Protein AF-A0A172QY26-F1 (afdb_monomer)

Structure (mmCIF, N/CA/C/O backbone):
data_AF-A0A172QY26-F1
#
_entry.id   AF-A0A172QY26-F1
#
loop_
_atom_site.group_PDB
_atom_site.id
_atom_site.type_symbol
_atom_site.label_atom_id
_atom_site.label_alt_id
_atom_site.label_comp_id
_atom_site.label_asym_id
_atom_site.label_entity_id
_atom_site.label_seq_id
_atom_site.pdbx_PDB_ins_code
_atom_site.Cartn_x
_atom_site.Cartn_y
_atom_site.Cartn_z
_atom_site.occupancy
_atom_site.B_iso_or_equiv
_atom_site.auth_seq_id
_atom_site.auth_comp_id
_atom_site.auth_asym_id
_atom_site.auth_atom_id
_atom_site.pdbx_PDB_model_num
ATOM 1 N N . MET A 1 1 ? -20.718 -3.310 -0.312 1.00 76.62 1 MET A N 1
ATOM 2 C CA . MET A 1 1 ? -19.271 -3.472 -0.560 1.00 76.62 1 MET A CA 1
ATOM 3 C C . MET A 1 1 ? -18.702 -4.227 0.628 1.00 76.62 1 MET A C 1
ATOM 5 O O . MET A 1 1 ? -19.156 -3.950 1.731 1.00 76.62 1 MET A O 1
ATOM 9 N N . LYS A 1 2 ? -17.827 -5.218 0.421 1.00 85.50 2 LYS A N 1
ATOM 10 C CA . LYS A 1 2 ? -17.086 -5.812 1.544 1.00 85.50 2 LYS A CA 1
ATOM 11 C C . LYS A 1 2 ? -15.974 -4.839 1.953 1.00 85.50 2 LYS A C 1
ATOM 13 O O . LYS A 1 2 ? -15.389 -4.267 1.032 1.00 85.50 2 LYS A O 1
ATOM 18 N N . PRO A 1 3 ? -15.716 -4.630 3.253 1.00 93.56 3 PRO A N 1
ATOM 19 C CA . PRO A 1 3 ? -14.639 -3.758 3.699 1.00 93.56 3 PRO A CA 1
ATOM 20 C C . PRO A 1 3 ? -13.278 -4.293 3.249 1.00 93.56 3 PRO A C 1
ATOM 22 O O . PRO A 1 3 ? -13.117 -5.500 3.047 1.00 93.56 3 PRO A O 1
ATOM 25 N N . ILE A 1 4 ? -12.285 -3.414 3.119 1.00 95.31 4 ILE A N 1
ATOM 26 C CA . ILE A 1 4 ? -10.921 -3.812 2.735 1.00 95.31 4 ILE A CA 1
ATOM 27 C C . ILE A 1 4 ? -10.329 -4.862 3.682 1.00 95.31 4 ILE A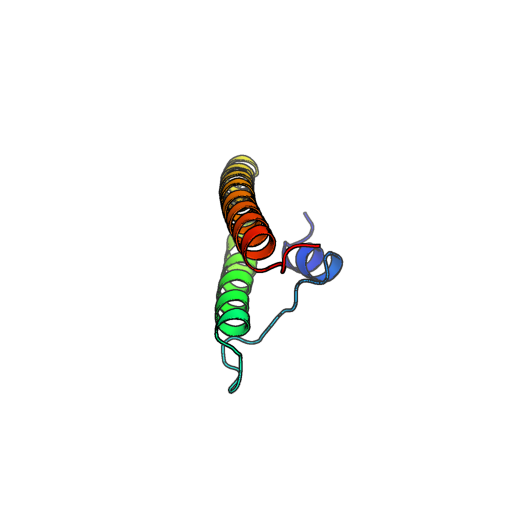 C 1
ATOM 29 O O . ILE A 1 4 ? -9.614 -5.757 3.236 1.00 95.31 4 ILE A O 1
ATOM 33 N N . GLU A 1 5 ? -10.688 -4.811 4.965 1.00 94.94 5 GLU A N 1
ATOM 34 C CA . GLU A 1 5 ? -10.250 -5.765 5.985 1.00 94.94 5 GLU A CA 1
ATOM 35 C C . GLU A 1 5 ? -10.594 -7.218 5.614 1.00 94.94 5 GLU A C 1
ATOM 37 O O . GLU A 1 5 ? -9.726 -8.091 5.687 1.00 94.94 5 GLU A O 1
ATOM 42 N N . ASP A 1 6 ? -11.800 -7.473 5.089 1.00 95.19 6 ASP A N 1
ATOM 43 C CA . ASP A 1 6 ? -12.209 -8.808 4.628 1.00 95.19 6 ASP A CA 1
ATOM 44 C C . ASP A 1 6 ? -11.288 -9.325 3.513 1.00 95.19 6 ASP A C 1
ATOM 46 O O . ASP A 1 6 ? -10.958 -10.513 3.455 1.00 95.19 6 ASP A O 1
ATOM 50 N N . PHE A 1 7 ? -10.869 -8.439 2.604 1.00 95.06 7 PHE A N 1
ATOM 51 C CA . PHE A 1 7 ? -9.962 -8.798 1.517 1.00 95.06 7 PHE A CA 1
ATOM 52 C C . PHE A 1 7 ? -8.543 -9.044 2.022 1.00 95.06 7 PHE A C 1
ATOM 54 O O . PHE A 1 7 ? -7.910 -9.994 1.559 1.00 95.06 7 PHE A O 1
ATOM 61 N N . LEU A 1 8 ? -8.053 -8.243 2.970 1.00 94.81 8 LEU A N 1
ATOM 62 C CA . LEU A 1 8 ? -6.738 -8.431 3.587 1.00 94.81 8 LEU A CA 1
ATOM 63 C C . LEU A 1 8 ? -6.646 -9.798 4.272 1.00 94.81 8 LEU A C 1
ATOM 65 O O . LEU A 1 8 ? -5.710 -10.559 4.008 1.00 94.81 8 LEU A O 1
ATOM 69 N N . VAL A 1 9 ? -7.664 -10.155 5.060 1.00 94.19 9 VAL A N 1
ATOM 70 C CA . VAL A 1 9 ? -7.762 -11.468 5.711 1.00 94.19 9 VAL A CA 1
ATOM 71 C C . VAL A 1 9 ? -7.830 -12.590 4.673 1.00 94.19 9 VAL A C 1
ATOM 73 O O . VAL A 1 9 ? -7.083 -13.566 4.770 1.00 94.19 9 VAL A O 1
ATOM 76 N N . ALA A 1 10 ? -8.663 -12.447 3.636 1.00 95.56 10 ALA A N 1
ATOM 77 C CA . ALA A 1 10 ? -8.786 -13.450 2.576 1.00 95.56 10 ALA A CA 1
ATOM 78 C C . ALA A 1 10 ? -7.467 -13.691 1.814 1.00 95.56 10 ALA A C 1
ATOM 80 O O . ALA A 1 10 ? -7.186 -14.821 1.411 1.00 95.56 10 ALA A O 1
ATOM 81 N N . HIS A 1 11 ? -6.635 -12.655 1.660 1.00 93.44 11 HIS A N 1
ATOM 82 C CA . HIS A 1 11 ? -5.317 -12.739 1.022 1.00 93.44 11 HIS A CA 1
ATOM 83 C C . HIS A 1 11 ? -4.180 -13.035 2.010 1.00 93.44 11 HIS A C 1
ATOM 85 O O . HIS A 1 11 ? -3.011 -12.986 1.630 1.00 93.44 11 HIS A O 1
ATOM 91 N N . LYS A 1 12 ? -4.506 -13.401 3.259 1.00 93.94 12 LYS A N 1
ATOM 92 C CA . LYS A 1 12 ? -3.545 -13.766 4.311 1.00 93.94 12 LYS A CA 1
ATOM 93 C C . LYS A 1 12 ? -2.538 -12.655 4.631 1.00 93.94 12 LYS A C 1
ATOM 95 O O . LYS A 1 12 ? -1.418 -12.945 5.059 1.00 93.94 12 LYS A O 1
ATOM 100 N N . VAL A 1 13 ? -2.928 -11.393 4.449 1.00 93.44 13 VAL A N 1
ATOM 101 C CA . VAL A 1 13 ? -2.134 -10.257 4.922 1.00 93.44 13 VAL A CA 1
ATOM 102 C C . VAL A 1 13 ? -2.137 -10.296 6.445 1.00 93.44 13 VAL A C 1
ATOM 104 O O . VAL A 1 13 ? -3.193 -10.329 7.075 1.00 93.44 13 VAL A O 1
ATOM 107 N N . ARG A 1 14 ? -0.946 -10.338 7.048 1.00 91.00 14 ARG A N 1
ATOM 108 C CA . ARG A 1 14 ? -0.819 -10.308 8.508 1.00 91.00 14 ARG A CA 1
ATOM 109 C C . ARG A 1 14 ? -1.221 -8.930 9.025 1.00 91.00 14 ARG A C 1
ATOM 111 O O . ARG A 1 14 ? -0.698 -7.922 8.550 1.00 91.00 14 ARG A O 1
ATOM 118 N N . LEU A 1 15 ? -2.122 -8.926 10.003 1.00 89.38 15 LEU A N 1
ATOM 119 C CA . LEU A 1 15 ? -2.542 -7.742 10.741 1.00 89.38 15 LEU A CA 1
ATOM 120 C C . LEU A 1 15 ? -1.704 -7.680 12.021 1.00 89.38 15 LEU A C 1
ATOM 122 O O . LEU A 1 15 ? -1.950 -8.429 12.966 1.00 89.38 15 LEU A O 1
ATOM 126 N N . PHE A 1 16 ? -0.660 -6.858 12.006 1.00 90.81 16 PHE A N 1
ATOM 127 C CA . PHE A 1 16 ? 0.139 -6.572 13.193 1.00 90.81 16 PHE A CA 1
ATOM 128 C C . PHE A 1 16 ? -0.490 -5.403 13.950 1.00 90.81 16 PHE A C 1
ATOM 130 O O . PHE A 1 16 ? -1.017 -4.482 13.328 1.00 90.81 16 PHE A O 1
ATOM 137 N N . ASP A 1 17 ? -0.420 -5.435 15.278 1.00 89.62 17 ASP A N 1
ATOM 138 C CA . ASP A 1 17 ? -0.735 -4.265 16.094 1.00 89.62 17 ASP A CA 1
ATOM 139 C C . ASP A 1 17 ? 0.486 -3.327 16.086 1.00 89.62 17 ASP A C 1
ATOM 141 O O . ASP A 1 17 ? 1.541 -3.740 16.576 1.00 89.62 17 ASP A O 1
ATOM 145 N N . PRO A 1 18 ? 0.381 -2.095 15.550 1.00 86.75 18 PRO A N 1
ATOM 146 C CA . PRO A 1 18 ? 1.504 -1.157 15.489 1.00 86.75 18 PRO A CA 1
ATOM 147 C C . PRO A 1 18 ? 2.031 -0.752 16.875 1.00 86.75 18 PRO A C 1
ATOM 149 O O . PRO A 1 18 ? 3.160 -0.288 16.990 1.00 86.75 18 PRO A O 1
ATOM 152 N N . ALA A 1 19 ? 1.261 -0.949 17.951 1.00 88.75 19 ALA A N 1
ATOM 153 C CA . ALA A 1 19 ? 1.727 -0.714 19.317 1.00 88.75 19 ALA A CA 1
ATOM 154 C C . ALA A 1 19 ? 2.511 -1.902 19.913 1.00 88.75 19 ALA A C 1
ATOM 156 O O . ALA A 1 19 ? 3.021 -1.805 21.035 1.00 88.75 19 ALA A O 1
ATOM 157 N N . SER A 1 20 ? 2.610 -3.033 19.206 1.00 90.88 20 SER A N 1
ATOM 158 C CA . SER A 1 20 ? 3.291 -4.225 19.715 1.00 90.88 20 SER A CA 1
ATOM 159 C C . SER A 1 20 ? 4.800 -4.022 19.826 1.00 90.88 20 SER A C 1
ATOM 161 O O . SER A 1 20 ? 5.504 -3.772 18.850 1.00 90.88 20 SER A O 1
ATOM 163 N N . ALA A 1 21 ? 5.331 -4.223 21.033 1.00 85.75 21 ALA A N 1
ATOM 164 C CA . ALA A 1 21 ? 6.770 -4.260 21.248 1.00 85.75 21 ALA A CA 1
ATOM 165 C C . ALA A 1 21 ? 7.381 -5.504 20.576 1.00 85.75 21 ALA A C 1
ATOM 167 O O . ALA A 1 21 ? 6.920 -6.624 20.795 1.00 85.75 21 ALA A O 1
ATOM 168 N N . GLY A 1 22 ? 8.454 -5.314 19.803 1.00 90.94 22 GLY A N 1
ATOM 169 C CA . GLY A 1 22 ? 9.225 -6.412 19.208 1.00 90.94 22 GLY A CA 1
ATOM 170 C C . GLY A 1 22 ? 8.928 -6.721 17.740 1.00 90.94 22 GLY A C 1
ATOM 171 O O . GLY A 1 22 ? 9.441 -7.721 17.242 1.00 90.94 22 GLY A O 1
ATOM 172 N N . LEU A 1 23 ? 8.155 -5.882 17.043 1.00 93.00 23 LEU A N 1
ATOM 173 C CA . LEU A 1 23 ? 8.059 -5.956 15.584 1.00 93.00 23 LEU A CA 1
ATOM 174 C C . LEU A 1 23 ? 9.430 -5.697 14.945 1.00 93.00 23 LEU A C 1
ATOM 176 O O . LEU A 1 23 ? 10.168 -4.794 15.349 1.00 93.00 23 LEU A O 1
ATOM 180 N N . SER A 1 24 ? 9.777 -6.480 13.924 1.00 94.69 24 SER A N 1
ATOM 181 C CA . SER A 1 24 ? 1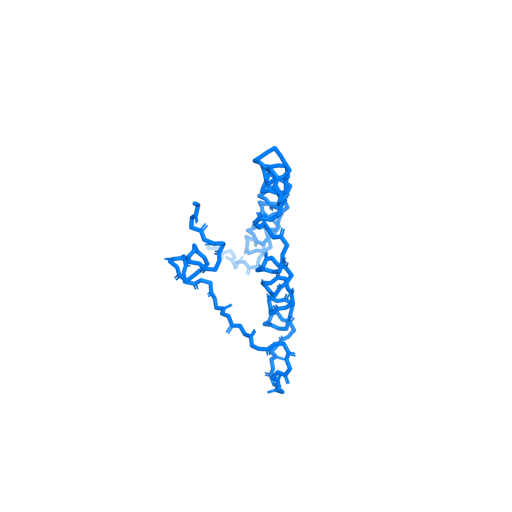0.865 -6.103 13.022 1.00 94.69 24 SER A CA 1
ATOM 182 C C . SER A 1 24 ? 10.488 -4.843 12.238 1.00 94.69 24 SER A C 1
ATOM 184 O O . SER A 1 24 ? 9.310 -4.535 12.072 1.00 94.69 24 SER A O 1
ATOM 186 N N . GLY A 1 25 ? 11.473 -4.129 11.683 1.00 93.44 25 GLY A N 1
ATOM 187 C CA . GLY A 1 25 ? 11.196 -2.901 10.923 1.00 93.44 25 GLY A CA 1
ATOM 188 C C . GLY A 1 25 ? 10.248 -3.102 9.730 1.00 93.44 25 GLY A C 1
ATOM 189 O O . GLY A 1 25 ? 9.499 -2.196 9.383 1.00 93.44 25 GLY A O 1
ATOM 190 N N . GLY A 1 26 ? 10.235 -4.295 9.121 1.00 93.62 26 GLY A N 1
ATOM 191 C CA . GLY A 1 26 ? 9.279 -4.630 8.061 1.00 93.62 26 GLY A CA 1
ATOM 192 C C . GLY A 1 26 ? 7.866 -4.898 8.585 1.00 93.62 26 GLY A C 1
ATOM 193 O O . GLY A 1 26 ? 6.892 -4.502 7.950 1.00 93.62 26 GLY A O 1
ATOM 194 N N . GLU A 1 27 ? 7.745 -5.540 9.748 1.00 95.81 27 GLU A N 1
ATOM 195 C CA . GLU A 1 27 ? 6.449 -5.805 10.383 1.00 95.81 27 GLU A CA 1
ATOM 196 C C . GLU A 1 27 ? 5.814 -4.518 10.918 1.00 95.81 27 GLU A C 1
ATOM 198 O O . GLU A 1 27 ? 4.619 -4.318 10.724 1.00 95.81 27 GLU A O 1
ATOM 203 N N . ASP A 1 28 ? 6.616 -3.625 11.504 1.00 95.94 28 ASP A N 1
ATOM 204 C CA . ASP A 1 28 ? 6.210 -2.284 11.941 1.00 95.94 28 ASP A CA 1
ATOM 205 C C . ASP A 1 28 ? 5.685 -1.440 10.767 1.00 95.94 28 ASP A C 1
ATOM 207 O O . ASP A 1 28 ? 4.555 -0.946 10.788 1.00 95.94 28 ASP A O 1
ATOM 211 N N . ALA A 1 29 ? 6.447 -1.379 9.668 1.00 94.81 29 ALA A N 1
ATOM 212 C CA . ALA A 1 29 ? 6.017 -0.684 8.458 1.00 94.81 29 ALA A CA 1
ATOM 213 C C . ALA A 1 29 ? 4.718 -1.275 7.879 1.00 94.81 29 ALA A C 1
ATOM 215 O O . ALA A 1 29 ? 3.813 -0.533 7.486 1.00 94.81 29 ALA A O 1
ATOM 216 N N . GLN A 1 30 ? 4.595 -2.607 7.845 1.00 95.06 30 GLN A N 1
ATOM 217 C CA . G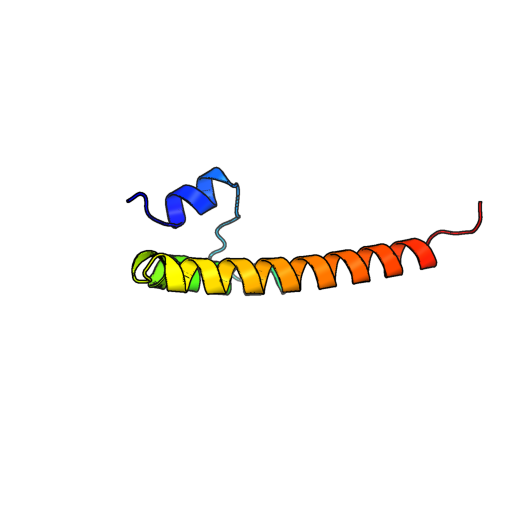LN A 1 30 ? 3.377 -3.269 7.382 1.00 95.06 30 GLN A CA 1
ATOM 218 C C . GLN A 1 30 ? 2.181 -2.956 8.292 1.00 95.06 30 GLN A C 1
ATOM 220 O O . GLN A 1 30 ? 1.095 -2.704 7.768 1.00 95.06 30 GLN A O 1
ATOM 225 N N . ALA A 1 31 ? 2.367 -2.940 9.616 1.00 95.75 31 ALA A N 1
ATOM 226 C CA . ALA A 1 31 ? 1.323 -2.608 10.586 1.00 95.75 31 ALA A CA 1
ATOM 227 C C . ALA A 1 31 ? 0.709 -1.233 10.287 1.00 95.75 31 ALA A C 1
ATOM 229 O O . ALA A 1 31 ? -0.502 -1.120 10.100 1.00 95.75 31 ALA A O 1
ATOM 230 N N . HIS A 1 32 ? 1.552 -0.208 10.134 1.00 95.81 32 HIS A N 1
ATOM 231 C CA . HIS A 1 32 ? 1.108 1.161 9.865 1.00 95.81 32 HIS A CA 1
ATOM 232 C C . HIS A 1 32 ? 0.438 1.338 8.496 1.00 95.81 32 HIS A C 1
ATOM 234 O O . HIS A 1 32 ? -0.555 2.065 8.373 1.00 95.81 32 HIS A O 1
ATOM 240 N N . ILE A 1 33 ? 0.946 0.671 7.453 1.00 95.19 33 ILE A N 1
ATOM 241 C CA . ILE A 1 33 ? 0.327 0.712 6.120 1.00 95.19 33 ILE A CA 1
ATOM 242 C C . ILE A 1 33 ? -1.057 0.061 6.159 1.00 95.19 33 ILE A C 1
ATOM 244 O O . ILE A 1 33 ? -2.017 0.627 5.635 1.00 95.19 33 ILE A O 1
ATOM 248 N N . VAL A 1 34 ? -1.172 -1.111 6.786 1.00 95.38 34 VAL A N 1
ATOM 249 C CA . VAL A 1 34 ? -2.435 -1.847 6.898 1.00 95.38 34 VAL A CA 1
ATOM 250 C C . VAL A 1 34 ? -3.453 -1.077 7.737 1.00 95.38 34 VAL A C 1
ATOM 252 O O . VAL A 1 34 ? -4.598 -0.947 7.310 1.00 9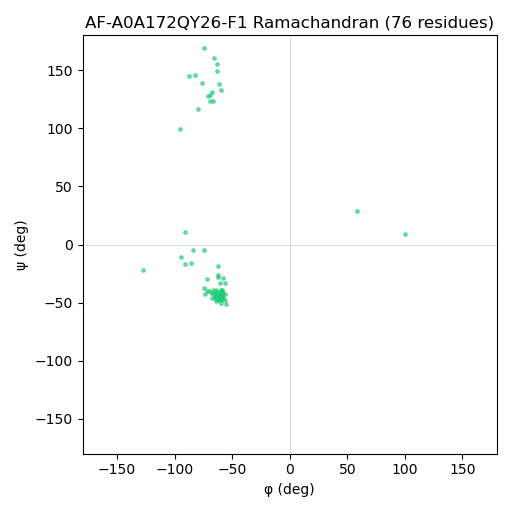5.38 34 VAL A O 1
ATOM 255 N N . GLU A 1 35 ? -3.043 -0.509 8.872 1.00 95.50 35 GLU A N 1
ATOM 256 C CA . GLU A 1 35 ? -3.893 0.347 9.710 1.00 95.50 35 GLU A CA 1
ATOM 257 C C . GLU A 1 35 ? -4.451 1.532 8.908 1.00 95.50 35 GLU A C 1
ATOM 259 O O . GLU A 1 35 ? -5.660 1.779 8.890 1.00 95.50 35 GLU A O 1
ATOM 264 N N . THR A 1 36 ? -3.583 2.225 8.166 1.00 95.94 36 THR A N 1
ATOM 265 C CA . THR A 1 36 ? -3.987 3.344 7.306 1.00 95.94 36 THR A CA 1
ATOM 266 C C . THR A 1 36 ? -4.947 2.883 6.208 1.00 95.94 36 THR A C 1
ATOM 268 O O . THR A 1 36 ? -5.945 3.549 5.925 1.00 95.94 36 THR A O 1
ATOM 271 N N . LEU A 1 37 ? -4.680 1.731 5.591 1.00 95.50 37 LEU A N 1
ATOM 272 C CA . LEU A 1 37 ? -5.528 1.183 4.541 1.00 95.50 37 LEU A CA 1
ATOM 273 C C . LEU A 1 37 ? -6.931 0.871 5.077 1.00 95.50 37 LEU A C 1
ATOM 275 O O . LEU A 1 37 ? -7.914 1.321 4.493 1.00 95.50 37 LEU A O 1
ATOM 279 N N . VAL A 1 38 ? -7.036 0.189 6.220 1.00 95.00 38 VAL A N 1
ATOM 280 C CA . VAL A 1 38 ? -8.322 -0.111 6.873 1.00 95.00 38 VAL A CA 1
ATOM 281 C C . VAL A 1 38 ? -9.091 1.170 7.218 1.00 95.00 38 VAL A C 1
ATOM 283 O O . VAL A 1 38 ? -10.303 1.233 7.017 1.00 95.00 38 VAL A O 1
ATOM 286 N N . ALA A 1 39 ? -8.405 2.224 7.666 1.00 95.62 39 ALA A N 1
ATOM 287 C CA . ALA A 1 39 ? -9.050 3.474 8.066 1.00 95.62 39 ALA A CA 1
ATOM 288 C C . ALA A 1 39 ? -9.617 4.309 6.898 1.00 95.62 39 ALA A C 1
ATOM 290 O O . ALA A 1 39 ? -10.579 5.066 7.093 1.00 95.62 39 ALA A O 1
ATOM 291 N N . TYR A 1 40 ? -9.024 4.223 5.700 1.00 97.56 40 TYR A N 1
ATOM 292 C CA . TYR A 1 40 ? -9.309 5.174 4.616 1.00 97.56 40 TYR A CA 1
ATOM 293 C C . TYR A 1 40 ? -9.707 4.553 3.278 1.00 97.56 40 TYR A C 1
ATOM 295 O O . TYR A 1 40 ? -10.361 5.236 2.492 1.00 97.56 40 TYR A O 1
ATOM 303 N N . TRP A 1 41 ? -9.363 3.294 3.002 1.00 96.75 41 TRP A N 1
ATOM 304 C CA . TRP A 1 41 ? -9.528 2.711 1.667 1.00 96.75 41 TRP A CA 1
ATOM 305 C C . TRP A 1 41 ? -10.970 2.727 1.169 1.00 96.75 41 TRP A C 1
ATOM 307 O O . TRP A 1 41 ? -11.237 3.143 0.042 1.00 96.75 41 TRP A O 1
ATOM 317 N N . ASP A 1 42 ? -11.913 2.339 2.025 1.00 97.06 42 ASP A N 1
ATOM 318 C CA . ASP A 1 42 ? -13.327 2.226 1.654 1.00 97.06 42 ASP A CA 1
ATOM 319 C C . ASP A 1 42 ? -14.030 3.591 1.523 1.00 97.06 42 ASP A C 1
ATOM 321 O O . ASP A 1 42 ? -15.186 3.656 1.10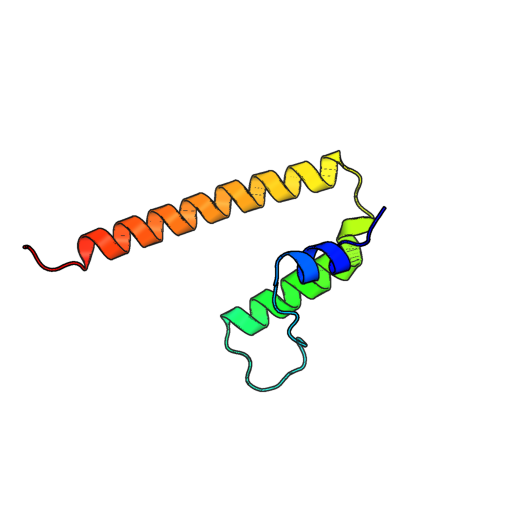7 1.00 97.06 42 ASP A O 1
ATOM 325 N N . ARG A 1 43 ? -13.339 4.696 1.851 1.00 97.12 43 ARG A N 1
ATOM 326 C CA . ARG A 1 43 ? -13.812 6.072 1.603 1.00 97.12 43 ARG A CA 1
ATOM 327 C C . ARG A 1 43 ? -13.474 6.568 0.198 1.00 97.12 43 ARG A C 1
ATOM 329 O O . ARG A 1 43 ? -14.010 7.590 -0.222 1.00 97.12 43 ARG A O 1
ATOM 336 N N . LEU A 1 44 ? -12.559 5.888 -0.487 1.00 97.25 44 LEU A N 1
ATOM 337 C CA . LEU A 1 44 ? -12.125 6.237 -1.830 1.00 97.25 44 LEU A CA 1
ATOM 338 C C . LEU A 1 44 ? -13.102 5.687 -2.865 1.00 97.25 44 LEU A C 1
ATOM 340 O O . LEU A 1 44 ? -13.640 4.588 -2.716 1.00 97.25 44 LEU A O 1
ATOM 344 N N . ASP A 1 45 ? -13.286 6.428 -3.953 1.00 97.38 45 ASP A N 1
ATOM 345 C CA . ASP A 1 45 ? -13.972 5.885 -5.119 1.00 97.38 45 ASP A CA 1
ATOM 346 C C . ASP A 1 45 ? -13.077 4.900 -5.895 1.00 97.38 45 ASP A C 1
ATOM 348 O O . ASP A 1 45 ? -11.865 4.788 -5.682 1.00 97.38 45 ASP A O 1
ATOM 352 N N . GLY A 1 46 ? -13.677 4.172 -6.839 1.00 96.94 46 GLY A N 1
ATOM 353 C CA . GLY A 1 46 ? -12.960 3.160 -7.614 1.00 96.94 46 GLY A CA 1
ATOM 354 C C . GLY A 1 46 ? -11.806 3.712 -8.463 1.00 96.94 46 GLY A C 1
ATOM 355 O O . GLY A 1 46 ? -10.839 2.988 -8.700 1.00 96.94 46 GLY A O 1
ATOM 356 N N . SER A 1 47 ? -11.867 4.973 -8.906 1.00 98.44 47 SER A N 1
ATOM 357 C CA . SER A 1 47 ? -10.790 5.601 -9.683 1.00 98.44 47 SER A CA 1
ATOM 358 C C . SER A 1 47 ? -9.593 5.922 -8.792 1.00 98.44 47 SER A C 1
ATOM 360 O O . SER A 1 47 ? -8.450 5.667 -9.173 1.00 98.44 47 SER A O 1
ATOM 362 N N . GLN A 1 48 ? -9.851 6.447 -7.595 1.00 98.19 48 GLN A N 1
ATOM 363 C CA . GLN A 1 48 ? -8.826 6.722 -6.590 1.00 98.19 48 GLN A CA 1
ATOM 364 C C . GLN A 1 48 ? -8.145 5.430 -6.126 1.00 98.19 48 GLN A C 1
ATOM 366 O O . GLN A 1 48 ? -6.915 5.349 -6.113 1.00 98.19 48 GLN A O 1
ATOM 371 N N . GLN A 1 49 ? -8.931 4.390 -5.828 1.00 97.75 49 GLN A N 1
ATOM 372 C CA . GLN A 1 49 ? -8.405 3.069 -5.474 1.00 97.75 49 GLN A CA 1
ATOM 373 C C . GLN A 1 49 ? -7.536 2.489 -6.597 1.00 97.75 49 GLN A C 1
ATOM 375 O O . GLN A 1 49 ? -6.422 2.027 -6.347 1.00 97.75 49 GLN A O 1
ATOM 380 N N . ARG A 1 50 ? -8.006 2.551 -7.850 1.00 98.38 50 ARG A N 1
ATOM 381 C CA . ARG A 1 50 ? -7.254 2.054 -9.010 1.00 98.38 50 ARG A CA 1
ATOM 382 C C . ARG A 1 50 ? -5.898 2.744 -9.154 1.00 98.38 50 ARG A C 1
ATOM 384 O O . ARG A 1 50 ? -4.897 2.051 -9.303 1.00 98.38 50 ARG A O 1
ATOM 391 N N . GLY A 1 51 ? -5.858 4.072 -9.043 1.00 98.50 51 GLY A N 1
ATOM 392 C CA . GLY A 1 51 ? -4.612 4.835 -9.144 1.00 98.50 51 GLY A CA 1
ATOM 393 C C . GLY A 1 51 ? -3.567 4.420 -8.103 1.00 98.50 51 GLY A C 1
ATOM 394 O O . GLY A 1 51 ? -2.391 4.277 -8.435 1.00 98.50 51 GLY A O 1
ATOM 395 N N . ILE A 1 52 ? -3.995 4.157 -6.862 1.00 97.56 52 ILE A N 1
ATOM 396 C CA . ILE A 1 52 ? -3.098 3.671 -5.803 1.00 97.56 52 ILE A CA 1
ATOM 397 C C . ILE A 1 52 ? -2.608 2.250 -6.111 1.00 97.56 52 ILE A C 1
ATOM 399 O O . ILE A 1 52 ? -1.408 1.995 -6.023 1.00 97.56 52 ILE A O 1
ATOM 403 N N . VAL A 1 53 ? -3.498 1.331 -6.509 1.00 97.31 53 VAL A N 1
ATOM 404 C CA . VAL A 1 53 ? -3.117 -0.056 -6.847 1.00 97.31 53 VAL A CA 1
ATOM 405 C C . VAL A 1 53 ? -2.085 -0.097 -7.971 1.00 97.31 53 VAL A C 1
ATOM 407 O O . VAL A 1 53 ? -1.122 -0.861 -7.886 1.00 97.31 53 VAL A O 1
ATOM 410 N N . ASP A 1 54 ? -2.257 0.722 -9.007 1.00 98.19 54 ASP A N 1
ATOM 411 C CA . ASP A 1 54 ? -1.353 0.737 -10.156 1.00 98.19 54 ASP A CA 1
ATOM 412 C C . ASP A 1 54 ? 0.038 1.266 -9.762 1.00 98.19 54 ASP A C 1
ATOM 414 O O . ASP A 1 54 ? 1.053 0.668 -10.129 1.00 98.19 54 ASP A O 1
ATOM 418 N N . ALA A 1 55 ? 0.098 2.328 -8.947 1.00 98.06 55 ALA A N 1
ATOM 419 C CA . ALA A 1 55 ? 1.355 2.871 -8.430 1.00 98.06 55 ALA A CA 1
ATOM 420 C C . ALA A 1 55 ? 2.094 1.872 -7.522 1.00 98.06 55 ALA A C 1
ATOM 422 O O . ALA A 1 55 ? 3.299 1.663 -7.684 1.00 98.06 55 ALA A O 1
ATOM 423 N N . LEU A 1 56 ? 1.374 1.216 -6.604 1.00 96.06 56 LEU A N 1
ATOM 424 C CA . LEU A 1 56 ? 1.942 0.185 -5.732 1.00 96.06 56 LEU A CA 1
ATOM 425 C C . LEU A 1 56 ? 2.457 -1.004 -6.548 1.00 96.06 56 LEU A C 1
ATOM 427 O O . LEU A 1 56 ? 3.586 -1.434 -6.345 1.00 96.06 56 LEU A O 1
ATOM 431 N N . SER A 1 57 ? 1.682 -1.474 -7.529 1.00 97.31 57 SER A N 1
ATOM 432 C CA . SER A 1 57 ? 2.082 -2.587 -8.400 1.00 97.31 57 SER A CA 1
ATOM 433 C C . SER A 1 57 ? 3.343 -2.268 -9.209 1.00 97.31 57 SER A C 1
ATOM 435 O O . SER A 1 57 ? 4.207 -3.129 -9.365 1.00 97.31 57 SER A O 1
ATOM 437 N N . ALA A 1 58 ? 3.467 -1.042 -9.728 1.00 97.62 58 ALA A N 1
ATOM 438 C CA . ALA A 1 58 ? 4.662 -0.608 -10.450 1.00 97.62 58 ALA A CA 1
ATOM 439 C C . ALA A 1 58 ? 5.896 -0.559 -9.535 1.00 97.62 58 ALA A C 1
ATOM 441 O O . ALA A 1 58 ? 6.954 -1.062 -9.911 1.00 97.62 58 ALA A O 1
ATOM 442 N N . SER A 1 59 ? 5.741 -0.010 -8.326 1.00 96.94 59 SER A N 1
ATOM 443 C CA . SER A 1 59 ? 6.805 0.041 -7.318 1.00 96.94 59 SER A CA 1
ATOM 444 C C . SER A 1 59 ? 7.261 -1.362 -6.899 1.00 96.94 59 SER A C 1
ATOM 446 O O . SER A 1 59 ? 8.453 -1.658 -6.937 1.00 96.94 59 SER A O 1
ATOM 448 N N . THR A 1 60 ? 6.320 -2.266 -6.593 1.00 95.94 60 THR A N 1
ATOM 449 C CA . THR A 1 60 ? 6.625 -3.655 -6.215 1.00 95.94 60 THR A CA 1
ATOM 450 C C . THR A 1 60 ? 7.415 -4.375 -7.299 1.00 95.94 60 THR A C 1
ATOM 452 O O . THR A 1 60 ? 8.436 -4.979 -6.987 1.00 95.94 60 THR A O 1
ATOM 455 N N . ARG A 1 61 ? 7.019 -4.250 -8.573 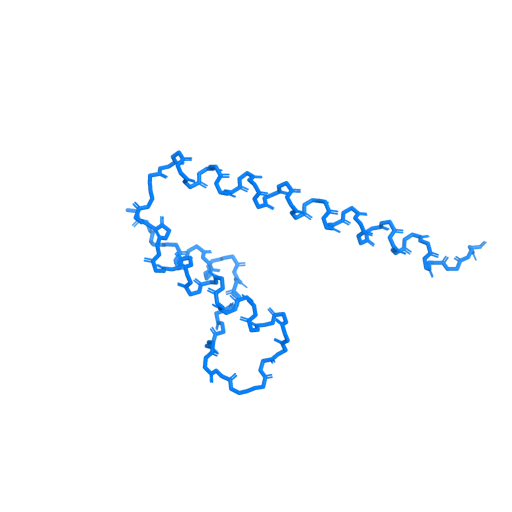1.00 97.19 61 ARG A N 1
ATOM 456 C CA . ARG A 1 61 ? 7.771 -4.851 -9.688 1.00 97.19 61 ARG A CA 1
ATOM 457 C C . ARG A 1 61 ? 9.207 -4.341 -9.755 1.00 97.19 61 ARG A C 1
ATOM 459 O O . ARG A 1 61 ? 10.123 -5.126 -9.960 1.00 97.19 61 ARG A O 1
ATOM 466 N N . GLN A 1 62 ? 9.420 -3.043 -9.536 1.00 96.44 62 GLN A N 1
ATOM 467 C CA . GLN A 1 62 ? 10.767 -2.475 -9.523 1.00 96.44 62 GLN A CA 1
ATOM 468 C C . GLN A 1 62 ? 11.621 -3.042 -8.377 1.00 96.44 62 GLN A C 1
ATOM 470 O O . GLN A 1 62 ? 12.809 -3.308 -8.570 1.00 96.44 62 GLN A O 1
ATOM 475 N N . THR A 1 63 ? 11.030 -3.249 -7.197 1.00 94.19 63 THR A N 1
ATOM 476 C CA . THR A 1 63 ? 11.699 -3.923 -6.076 1.00 94.19 63 THR A CA 1
ATOM 477 C C . THR A 1 63 ? 12.022 -5.378 -6.411 1.00 94.19 63 THR A C 1
ATOM 479 O O . THR A 1 63 ? 13.168 -5.791 -6.249 1.00 94.19 63 THR A O 1
ATOM 482 N N . GLU A 1 64 ? 11.059 -6.137 -6.939 1.00 96.00 64 GLU A N 1
ATOM 483 C CA . GLU A 1 64 ? 11.243 -7.541 -7.331 1.00 96.00 64 GLU A CA 1
ATOM 484 C C . GLU A 1 64 ? 12.348 -7.701 -8.387 1.00 96.00 64 GLU A C 1
ATOM 486 O O . GLU A 1 64 ? 13.187 -8.600 -8.276 1.00 96.00 64 GLU A O 1
ATOM 491 N N . ASP A 1 65 ? 12.404 -6.802 -9.373 1.00 94.94 65 ASP A N 1
ATOM 492 C CA . ASP A 1 65 ? 13.450 -6.774 -10.398 1.00 94.94 65 ASP A CA 1
ATOM 493 C C . ASP A 1 65 ? 14.830 -6.487 -9.789 1.00 94.94 65 ASP A C 1
ATOM 495 O O . ASP A 1 65 ? 15.817 -7.153 -10.123 1.00 94.94 65 ASP A O 1
ATOM 499 N N . ALA A 1 66 ? 14.915 -5.529 -8.860 1.00 92.75 66 ALA A N 1
ATOM 500 C CA . ALA A 1 66 ? 16.157 -5.210 -8.158 1.00 92.75 66 ALA A CA 1
ATOM 501 C C . ALA A 1 66 ? 16.648 -6.391 -7.301 1.00 92.75 66 ALA A C 1
ATOM 503 O O . ALA A 1 66 ? 17.840 -6.714 -7.301 1.00 92.75 66 ALA A O 1
ATOM 504 N N . GLU A 1 67 ? 15.737 -7.080 -6.615 1.00 92.69 67 GLU A N 1
ATOM 505 C CA . GLU A 1 67 ? 16.036 -8.279 -5.828 1.00 92.69 67 GLU A CA 1
ATOM 506 C C . GLU A 1 67 ? 16.444 -9.467 -6.707 1.00 92.69 67 GLU A C 1
ATOM 508 O O . GLU A 1 67 ? 17.374 -10.207 -6.375 1.00 92.69 67 GLU A O 1
ATOM 513 N N . ALA A 1 68 ? 15.771 -9.677 -7.841 1.00 92.44 68 ALA A N 1
ATOM 514 C CA . ALA A 1 68 ? 16.134 -10.704 -8.814 1.00 92.44 68 ALA A CA 1
ATOM 515 C C . ALA A 1 68 ? 17.536 -10.451 -9.382 1.00 92.44 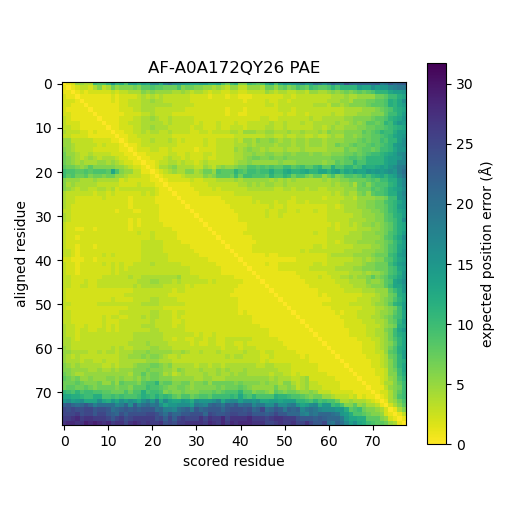68 ALA A C 1
ATOM 517 O O . ALA A 1 68 ? 18.370 -11.363 -9.429 1.00 92.44 68 ALA A O 1
ATOM 518 N N . TRP A 1 69 ? 17.829 -9.200 -9.736 1.00 89.62 69 TRP A N 1
ATOM 519 C CA . TRP A 1 69 ? 19.149 -8.790 -10.190 1.00 89.62 69 TRP A CA 1
ATOM 520 C C . TRP A 1 69 ? 20.221 -9.034 -9.121 1.00 89.62 69 TRP A C 1
ATOM 522 O O . TRP A 1 69 ? 21.248 -9.650 -9.421 1.00 89.62 69 TRP A O 1
ATOM 532 N N . ALA A 1 70 ? 19.974 -8.639 -7.867 1.00 90.38 70 ALA A N 1
ATOM 533 C CA . ALA A 1 70 ? 20.913 -8.845 -6.764 1.00 90.38 70 ALA A CA 1
ATOM 534 C C . ALA A 1 70 ? 21.204 -10.339 -6.541 1.00 90.38 70 ALA A C 1
ATOM 536 O O . ALA A 1 70 ? 22.368 -10.737 -6.465 1.00 90.38 70 ALA A O 1
ATOM 537 N N . ARG A 1 71 ? 20.162 -11.184 -6.541 1.00 91.25 71 ARG A N 1
ATOM 538 C CA . ARG A 1 71 ? 20.301 -12.646 -6.427 1.00 91.25 71 ARG A CA 1
ATOM 539 C C . ARG A 1 71 ? 21.135 -13.240 -7.558 1.00 91.25 71 ARG A C 1
ATOM 541 O O . ARG A 1 71 ? 22.014 -14.054 -7.289 1.00 91.25 71 ARG A O 1
ATOM 548 N N . SER A 1 72 ? 20.916 -12.805 -8.802 1.00 89.00 72 SER A N 1
ATOM 549 C CA . SER A 1 72 ? 21.673 -13.313 -9.958 1.00 89.00 72 SER A CA 1
ATOM 550 C C . SER A 1 72 ? 23.179 -13.029 -9.876 1.00 89.00 72 SER A C 1
ATOM 552 O O . SER A 1 72 ? 23.972 -13.784 -10.428 1.00 89.00 72 SER A O 1
ATOM 554 N N . ARG A 1 73 ? 23.586 -11.972 -9.158 1.00 80.75 73 ARG A N 1
ATOM 555 C CA . ARG A 1 73 ? 24.998 -11.596 -8.967 1.00 80.75 73 ARG A CA 1
ATOM 556 C C . ARG A 1 73 ? 25.659 -12.207 -7.739 1.00 80.75 73 ARG A C 1
ATOM 558 O O . ARG A 1 73 ? 26.882 -12.192 -7.651 1.00 80.75 73 ARG A O 1
ATOM 565 N N . MET A 1 74 ? 24.869 -12.716 -6.800 1.00 74.50 74 MET A N 1
ATOM 566 C CA . MET A 1 74 ? 25.360 -13.387 -5.595 1.00 74.50 74 MET A CA 1
ATOM 567 C C . MET A 1 74 ? 25.448 -14.911 -5.756 1.00 74.50 74 MET A C 1
ATOM 569 O O . MET A 1 74 ? 26.033 -15.577 -4.904 1.00 74.50 74 MET A O 1
ATOM 573 N N . ALA A 1 75 ? 24.893 -15.475 -6.833 1.00 66.81 75 ALA A N 1
ATOM 574 C CA . ALA A 1 75 ? 25.043 -16.890 -7.147 1.00 66.81 75 ALA A CA 1
ATOM 575 C C . ALA A 1 75 ? 26.490 -17.190 -7.601 1.00 66.81 75 ALA A C 1
ATOM 577 O O . ALA A 1 75 ? 26.988 -16.510 -8.503 1.00 66.81 75 ALA A O 1
ATOM 578 N N . PRO A 1 76 ? 27.187 -18.180 -7.005 1.00 54.88 76 PRO A N 1
ATOM 579 C CA . PRO A 1 76 ? 28.507 -18.587 -7.480 1.00 54.88 76 PRO A CA 1
ATOM 580 C C . PRO A 1 76 ? 28.415 -19.145 -8.913 1.00 54.88 76 PRO A C 1
ATOM 582 O O . PRO A 1 76 ? 27.376 -19.706 -9.274 1.00 54.88 76 PRO A O 1
ATOM 585 N N . PRO A 1 77 ? 29.471 -19.001 -9.739 1.00 62.66 77 PRO A N 1
ATOM 586 C CA . PRO A 1 77 ? 29.491 -19.595 -11.071 1.00 62.66 77 PRO A CA 1
ATOM 587 C C . PRO A 1 77 ? 29.348 -21.120 -10.963 1.00 62.66 77 PRO A C 1
ATOM 589 O O . PRO A 1 77 ? 29.996 -21.740 -10.117 1.00 62.66 77 PRO A O 1
ATOM 592 N N . ALA A 1 78 ? 28.463 -21.679 -11.794 1.00 63.31 78 ALA A N 1
ATOM 593 C CA . ALA A 1 78 ? 28.251 -23.119 -11.939 1.00 63.31 78 ALA A CA 1
ATOM 594 C C . ALA A 1 78 ? 29.460 -23.818 -12.574 1.00 63.31 78 ALA A C 1
ATOM 596 O O . ALA A 1 78 ? 30.133 -23.179 -13.418 1.00 63.31 78 ALA A O 1
#

Mean predicted aligned error: 5.01 Å

Foldseek 3Di:
DDQVVVVCVVVVPDADCLPDPPDDPVRNVSNVVVVVCRVPVVVDDPVRNVVVVVVVVVVVVVVVVVVVVVVVVPDDDD

Secondary structure (DSSP, 8-state):
---HHHHHHHTT-----TT-TT--HHHHHHHHHHHHHHHHGGGS-HHHHHHHHHH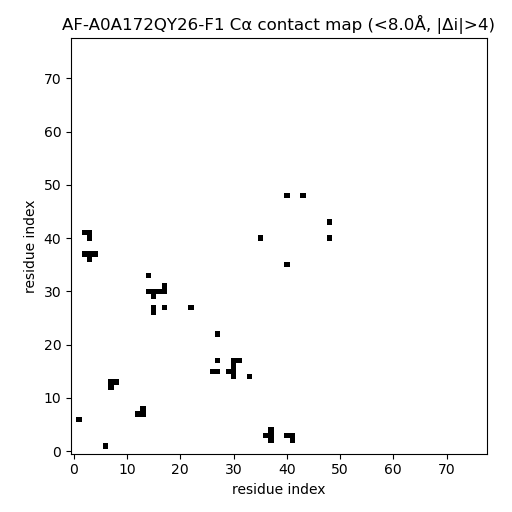HHHHHHHHHHHHHHHHHHHSPP-

pLDDT: mean 92.15, std 8.38, range [54.88, 98.5]

Radius of gyration: 16.36 Å; Cα contacts (8 Å, |Δi|>4): 25; chains: 1; bounding box: 49×30×33 Å

Organism: NCBI:txid1652495

Sequence (78 aa):
MKPIEDFLVAHKVRLFDPASAGLSGGEDAQAHIVETLVAYWDRLDGSQQRGIVDALSASTRQTEDAEAWARSRMAPPA

Nearest PDB structures (foldseek):
  7qen-assembly1_D  TM=5.018E-01  e=7.931E+00  Saccharomyces cerevisiae
  7a9d-assembly2_D  TM=3.136E-01  e=5.590E+00  Influenza A virus (A/duck/Alberta/60/1976(H12N5))

Solvent-accessible surface area (backbone atoms only — not comparable to full-atom values): 4723 Å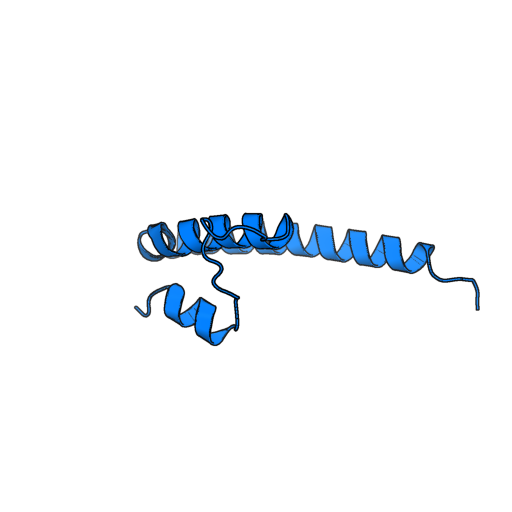² total; per-residue (Å²): 134,83,58,62,58,62,53,38,54,75,70,66,53,81,85,50,65,69,84,52,86,84,58,50,76,69,50,42,54,47,13,53,52,51,53,50,43,62,76,46,52,81,77,48,55,73,67,59,49,49,55,51,53,53,54,52,52,54,50,50,50,54,50,52,51,52,51,51,53,52,50,65,72,69,54,77,88,130